Protein AF-A0A0Q6FN70-F1 (afdb_monomer_lite)

Sequence (103 aa):
MWTETVRYLSDDEKRWLRKLGNWSEDYLSEIQIRQFRIDNAYTIKNALIENAPMKLVTSELSHDEDGALLDVILYKTDAGGFGELEFNRLDTKQLIRLPTAKG

Secondary structure (DSSP, 8-state):
-EE---EEPPHHHHHHHHHHS---HHHHHH-EEEEEE-SSEEEEEE-S-TTSPEEEEEEEEEE-TTS-EEEEEEEEETTSSEEEEEEEETTSSPP-SPPP---

pLDDT: mean 74.25, std 10.16, range [39.66, 85.31]

Foldseek 3Di:
DKDQDKDADDPQRLVVVCVLHPDDPVLSRPWIFGIFDWDLKTKTFTDPPPDFDKDWSDWDWDAAPVRFIWIWTWIAGPVRHGGMIIIHGPVRGTRPDRHGPDD

Structure (mmCIF, N/CA/C/O backbone):
data_AF-A0A0Q6FN70-F1
#
_entry.id   AF-A0A0Q6FN70-F1
#
loop_
_atom_site.group_PDB
_atom_site.id
_atom_site.type_symbol
_atom_site.label_atom_id
_atom_site.label_alt_id
_atom_site.label_comp_id
_atom_site.label_asym_id
_atom_site.label_entity_id
_atom_site.label_seq_id
_atom_site.pdbx_PDB_ins_code
_atom_site.Cartn_x
_atom_site.Cartn_y
_atom_site.Cartn_z
_atom_site.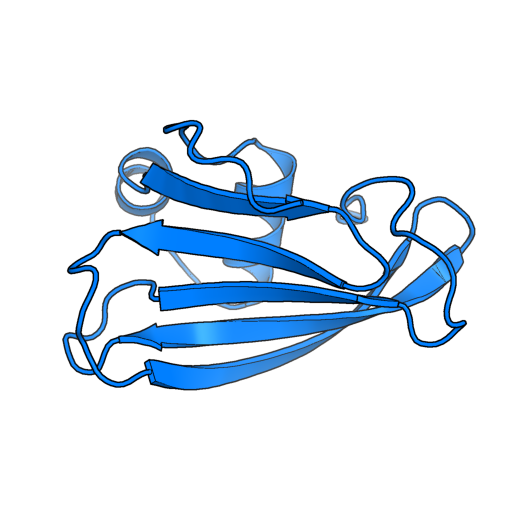occupancy
_atom_site.B_iso_or_equiv
_atom_site.auth_seq_id
_atom_site.auth_comp_id
_atom_site.auth_asym_id
_atom_site.auth_atom_id
_atom_site.pdbx_PDB_model_num
ATOM 1 N N . MET A 1 1 ? 8.282 -13.576 -1.719 1.00 52.59 1 MET A N 1
ATOM 2 C CA . MET A 1 1 ? 8.494 -14.025 -0.322 1.00 52.59 1 MET A CA 1
ATOM 3 C C . MET A 1 1 ? 7.807 -13.005 0.575 1.00 52.59 1 MET A C 1
ATOM 5 O 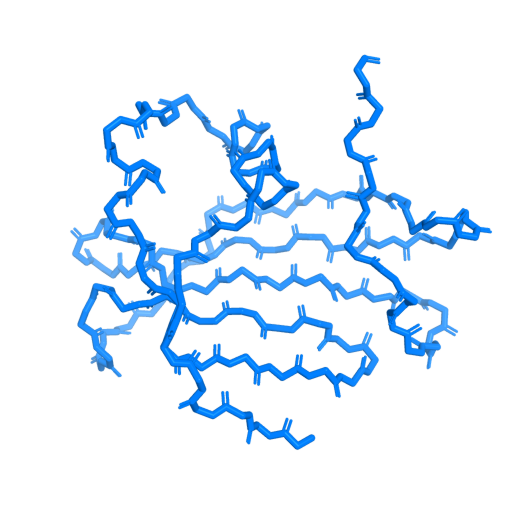O . MET A 1 1 ? 7.949 -11.823 0.288 1.00 52.59 1 MET A O 1
ATOM 9 N N . TRP A 1 2 ? 6.998 -13.432 1.551 1.00 57.22 2 TRP A N 1
ATOM 10 C CA . TRP A 1 2 ? 6.457 -12.516 2.562 1.00 57.22 2 TRP A CA 1
ATOM 11 C C . TRP A 1 2 ? 7.551 -12.246 3.584 1.00 57.22 2 TRP A C 1
ATOM 13 O O . TRP A 1 2 ? 8.174 -13.188 4.072 1.00 57.22 2 TRP A O 1
ATOM 23 N N . THR A 1 3 ? 7.785 -10.978 3.877 1.00 59.78 3 THR A N 1
ATOM 24 C CA . THR A 1 3 ? 8.719 -10.567 4.913 1.00 59.78 3 THR A CA 1
ATOM 25 C C . THR A 1 3 ? 7.909 -9.938 6.041 1.00 59.78 3 THR A C 1
ATOM 27 O O . THR A 1 3 ? 7.146 -8.994 5.826 1.00 59.78 3 THR A O 1
ATOM 30 N N . GLU A 1 4 ? 8.065 -10.473 7.246 1.00 65.00 4 GLU A N 1
ATOM 31 C CA . GLU A 1 4 ? 7.400 -9.996 8.464 1.00 65.00 4 GLU A CA 1
ATOM 32 C C . GLU A 1 4 ? 8.262 -8.940 9.166 1.00 65.00 4 GLU A C 1
ATOM 34 O O . GLU A 1 4 ? 8.637 -9.080 10.330 1.00 65.00 4 GLU A O 1
ATOM 39 N N . THR A 1 5 ? 8.653 -7.886 8.445 1.00 68.69 5 THR A N 1
ATOM 40 C CA . THR A 1 5 ? 9.361 -6.769 9.082 1.00 68.69 5 THR A CA 1
ATOM 41 C C . THR A 1 5 ? 8.357 -5.709 9.476 1.00 68.69 5 THR A C 1
ATOM 43 O O . THR A 1 5 ? 7.792 -5.029 8.617 1.00 68.69 5 THR A O 1
ATOM 46 N N . VAL A 1 6 ? 8.189 -5.534 10.786 1.00 76.44 6 VAL A N 1
ATOM 47 C CA . VAL A 1 6 ? 7.398 -4.430 11.317 1.00 76.44 6 VAL A CA 1
ATOM 48 C C . VAL A 1 6 ? 8.107 -3.113 11.015 1.00 76.44 6 VAL A C 1
ATOM 50 O O . VAL A 1 6 ? 9.241 -2.907 11.446 1.00 76.44 6 VAL A O 1
ATOM 53 N N . ARG A 1 7 ? 7.445 -2.216 10.283 1.00 83.94 7 ARG A N 1
ATOM 54 C CA . ARG A 1 7 ? 7.932 -0.852 10.035 1.00 83.94 7 ARG A CA 1
ATOM 55 C C . ARG A 1 7 ? 6.786 0.143 9.948 1.00 83.94 7 ARG A C 1
ATOM 57 O O . ARG A 1 7 ? 5.652 -0.228 9.670 1.00 83.94 7 ARG A O 1
ATOM 64 N N . TYR A 1 8 ? 7.099 1.414 10.139 1.00 83.25 8 TYR A N 1
ATOM 65 C CA . TYR A 1 8 ? 6.170 2.493 9.825 1.00 83.25 8 TYR A CA 1
ATOM 66 C C . TYR A 1 8 ? 6.100 2.735 8.313 1.00 83.25 8 TYR A C 1
ATOM 68 O O . TYR A 1 8 ? 6.974 2.298 7.548 1.00 83.25 8 TYR A O 1
ATOM 76 N N . LEU A 1 9 ? 5.050 3.439 7.894 1.00 79.94 9 LEU A N 1
ATOM 77 C CA . LEU A 1 9 ? 4.940 3.938 6.529 1.00 79.94 9 LEU A CA 1
ATOM 78 C C . LEU A 1 9 ? 6.109 4.876 6.204 1.00 79.94 9 LEU A C 1
ATOM 80 O O . LEU A 1 9 ? 6.477 5.748 6.991 1.00 79.94 9 LEU A O 1
ATOM 84 N N . SER A 1 10 ? 6.656 4.706 5.010 1.00 82.88 10 SER A N 1
ATOM 85 C CA . SER A 1 10 ? 7.567 5.645 4.367 1.00 82.88 10 SER A CA 1
ATOM 86 C C . SER A 1 10 ? 6.812 6.876 3.858 1.00 82.88 10 SER A C 1
ATOM 88 O O . SER A 1 10 ? 5.594 6.849 3.663 1.00 82.88 10 SER A O 1
ATOM 90 N N . ASP A 1 11 ? 7.541 7.955 3.577 1.00 83.62 11 ASP A N 1
ATOM 91 C CA . ASP A 1 11 ? 6.951 9.193 3.057 1.00 83.62 11 ASP A CA 1
ATOM 92 C C . ASP A 1 11 ? 6.241 8.997 1.710 1.00 83.62 11 ASP A C 1
ATOM 94 O O . ASP A 1 11 ? 5.229 9.647 1.439 1.00 83.62 11 ASP A O 1
ATOM 98 N N . ASP A 1 12 ? 6.739 8.090 0.868 1.00 77.81 12 ASP A N 1
ATOM 99 C CA . ASP A 1 12 ? 6.105 7.737 -0.406 1.00 77.81 12 ASP A CA 1
ATOM 100 C C . ASP A 1 12 ? 4.735 7.079 -0.179 1.00 77.81 12 ASP A C 1
ATOM 102 O O . ASP A 1 12 ? 3.749 7.463 -0.809 1.00 77.81 12 ASP A O 1
ATOM 106 N N . GLU A 1 13 ? 4.637 6.163 0.785 1.00 79.31 13 GLU A N 1
ATOM 107 C CA . GLU A 1 13 ? 3.386 5.473 1.130 1.00 79.31 13 GLU A CA 1
ATOM 108 C C . GLU A 1 13 ? 2.378 6.419 1.783 1.00 79.31 13 GLU A C 1
ATOM 110 O O . GLU A 1 13 ? 1.204 6.425 1.411 1.00 79.31 13 GLU A O 1
ATOM 115 N N . LYS A 1 14 ? 2.834 7.282 2.702 1.00 82.56 14 LYS A N 1
ATOM 116 C CA . LYS A 1 14 ? 1.993 8.329 3.299 1.00 82.56 14 LYS A CA 1
ATOM 117 C C . LYS A 1 14 ? 1.430 9.261 2.229 1.00 82.56 14 LYS A C 1
ATOM 119 O O . LYS A 1 14 ? 0.242 9.583 2.247 1.00 82.56 14 LYS A O 1
ATOM 124 N N . ARG A 1 15 ? 2.266 9.698 1.278 1.00 79.50 15 ARG A N 1
ATOM 125 C CA . ARG A 1 15 ? 1.833 10.542 0.153 1.00 79.50 15 ARG A CA 1
ATOM 126 C C . ARG A 1 15 ? 0.782 9.854 -0.711 1.00 79.50 15 ARG A C 1
ATOM 128 O O . ARG A 1 15 ? -0.168 10.520 -1.110 1.00 79.50 15 ARG A O 1
ATOM 135 N N . TRP A 1 16 ? 0.914 8.554 -0.960 1.00 76.75 16 TRP A N 1
ATOM 136 C CA . TRP A 1 16 ? -0.101 7.795 -1.691 1.00 76.75 16 TRP A CA 1
ATOM 137 C C . TRP A 1 16 ? -1.418 7.687 -0.946 1.00 76.75 16 TRP A C 1
ATOM 139 O O . TRP A 1 16 ? -2.458 8.015 -1.512 1.00 76.75 16 TRP A O 1
ATOM 149 N N . LEU A 1 17 ? -1.388 7.305 0.330 1.00 79.00 17 LEU A N 1
ATOM 150 C CA . LEU A 1 17 ? -2.612 7.194 1.121 1.00 79.00 17 LEU A CA 1
ATOM 151 C C . LEU A 1 17 ? -3.392 8.514 1.150 1.00 79.00 17 LEU A C 1
ATOM 153 O O . LEU A 1 17 ? -4.617 8.489 1.051 1.00 79.00 17 LEU A O 1
ATOM 157 N N . ARG A 1 18 ? -2.700 9.662 1.186 1.00 81.25 18 ARG A N 1
ATOM 158 C CA . ARG A 1 18 ? -3.325 10.996 1.105 1.00 81.25 18 ARG A CA 1
ATOM 159 C C . ARG A 1 18 ? -4.052 11.289 -0.213 1.00 81.25 18 ARG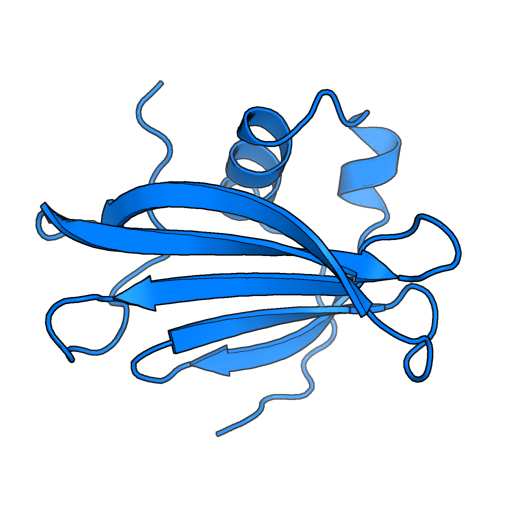 A C 1
ATOM 161 O O . ARG A 1 18 ? -4.952 12.121 -0.216 1.00 81.25 18 ARG A O 1
ATOM 168 N N . LYS A 1 19 ? -3.688 10.645 -1.328 1.00 76.88 19 LYS A N 1
ATOM 169 C CA . LYS A 1 19 ? -4.445 10.769 -2.591 1.00 76.88 19 LYS A CA 1
ATOM 170 C C . LYS A 1 19 ? -5.779 10.033 -2.517 1.00 76.88 19 LYS A C 1
ATOM 172 O O . LYS A 1 19 ? -6.778 10.507 -3.044 1.00 76.88 19 LYS A O 1
ATOM 177 N N . LEU A 1 20 ? -5.788 8.904 -1.813 1.00 73.25 20 LEU A N 1
ATOM 178 C CA . LEU A 1 20 ? -6.953 8.032 -1.678 1.00 73.25 20 LEU A CA 1
ATOM 179 C C . LEU A 1 20 ? -7.958 8.532 -0.631 1.00 73.25 20 LEU A C 1
ATOM 181 O O . LEU A 1 20 ? -9.110 8.104 -0.619 1.00 73.25 20 LEU A O 1
ATOM 185 N N . GLY A 1 21 ? -7.533 9.423 0.265 1.00 74.38 21 GLY A N 1
ATOM 186 C CA . GLY A 1 21 ? -8.395 10.018 1.275 1.00 74.38 21 GLY A CA 1
ATOM 187 C C . GLY A 1 21 ? -7.688 11.082 2.103 1.00 74.38 21 GLY A C 1
ATOM 188 O O . GLY A 1 21 ? -6.463 11.144 2.171 1.00 74.38 21 GLY A O 1
ATOM 189 N N . ASN A 1 22 ? -8.474 11.923 2.771 1.00 76.75 22 ASN A N 1
ATOM 190 C CA . ASN A 1 22 ? -7.946 12.982 3.626 1.00 76.75 22 ASN A CA 1
ATOM 191 C C . ASN A 1 22 ? -7.618 12.442 5.031 1.00 76.75 22 ASN A C 1
ATOM 193 O O . ASN A 1 22 ? -8.371 12.654 5.982 1.00 76.75 22 ASN A O 1
ATOM 197 N N . TRP A 1 23 ? -6.526 11.686 5.140 1.00 80.00 23 TRP A N 1
ATOM 198 C CA . TRP A 1 23 ? -6.043 11.102 6.396 1.00 80.00 23 TRP A CA 1
ATOM 199 C C . TRP A 1 23 ? -5.163 12.096 7.166 1.00 80.00 23 TRP A C 1
ATOM 201 O O . TRP A 1 23 ? -4.323 12.771 6.566 1.00 80.00 23 TRP A O 1
ATOM 211 N N . SER A 1 24 ? -5.326 12.181 8.491 1.00 83.50 24 SER A N 1
ATOM 212 C CA . SER A 1 24 ? -4.487 13.051 9.327 1.00 83.50 24 SER A CA 1
ATOM 213 C C . SER A 1 24 ? -3.049 12.531 9.426 1.00 83.50 24 SER A C 1
ATOM 215 O O . SER A 1 24 ? -2.801 11.330 9.313 1.00 83.50 24 SER A O 1
ATOM 217 N N . GLU A 1 25 ? -2.086 13.428 9.660 1.00 85.31 25 GLU A N 1
ATOM 218 C CA . G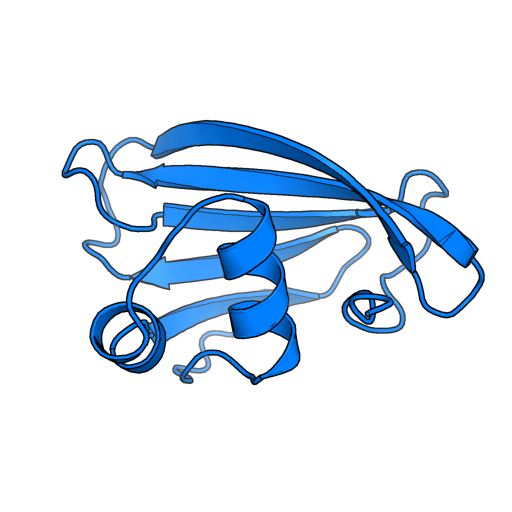LU A 1 25 ? -0.676 13.029 9.773 1.00 85.31 25 GLU A CA 1
ATOM 219 C C . GLU A 1 25 ? -0.395 12.168 11.002 1.00 85.31 25 GLU A C 1
ATOM 221 O O . GLU A 1 25 ? 0.394 11.225 10.919 1.00 85.31 25 GLU A O 1
ATOM 226 N N . ASP A 1 26 ? -1.074 12.456 12.112 1.00 84.25 26 ASP A N 1
ATOM 227 C CA . ASP A 1 26 ? -0.989 11.652 13.330 1.00 84.25 26 ASP A CA 1
ATOM 228 C C . ASP A 1 26 ? -1.422 10.214 13.032 1.00 84.25 26 ASP A C 1
ATOM 230 O O . ASP A 1 26 ? -0.688 9.267 13.305 1.00 84.25 26 ASP A O 1
ATOM 234 N N . TYR A 1 27 ? -2.552 10.058 12.335 1.00 80.75 27 TYR A N 1
ATOM 235 C CA . TYR A 1 27 ? -3.055 8.749 11.939 1.00 80.75 27 TYR A CA 1
ATOM 236 C C . TYR A 1 27 ? -2.081 8.020 11.010 1.00 80.75 27 TYR A C 1
ATOM 238 O O . TYR A 1 27 ? -1.759 6.860 11.246 1.00 80.75 27 TYR A O 1
ATOM 246 N N . LEU A 1 28 ? -1.550 8.697 9.986 1.00 82.88 28 LEU A N 1
ATOM 24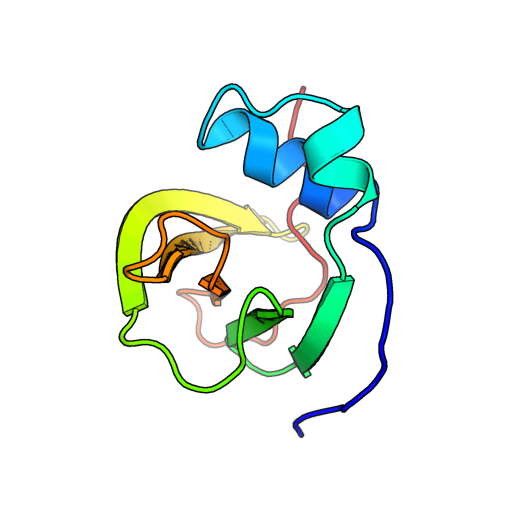7 C CA . LEU A 1 28 ? -0.586 8.097 9.059 1.00 82.88 28 LEU A CA 1
ATOM 248 C C . LEU A 1 28 ? 0.737 7.705 9.731 1.00 82.88 28 LEU A C 1
ATOM 250 O O . LEU A 1 28 ? 1.407 6.775 9.283 1.00 82.88 28 LEU A O 1
ATOM 254 N N . SER A 1 29 ? 1.129 8.409 10.789 1.00 83.75 29 SER A N 1
ATOM 255 C CA . SER A 1 29 ? 2.365 8.143 11.530 1.00 83.75 29 SER A CA 1
ATOM 256 C C . SER A 1 29 ? 2.236 6.985 12.517 1.00 83.75 29 SER A C 1
ATOM 258 O O . SER A 1 29 ? 3.242 6.369 12.859 1.00 83.75 29 SER A O 1
ATOM 260 N N . GLU A 1 30 ? 1.019 6.651 12.940 1.00 82.81 30 GLU A N 1
ATOM 261 C CA . GLU A 1 30 ? 0.747 5.511 13.820 1.00 82.81 30 GLU A CA 1
ATOM 262 C C . GLU A 1 30 ? 0.624 4.177 13.068 1.00 82.81 30 GLU A C 1
ATOM 264 O O . GLU A 1 30 ? 0.713 3.108 13.678 1.00 82.81 30 GLU A O 1
ATOM 269 N N . ILE A 1 31 ? 0.459 4.209 11.742 1.00 78.81 31 ILE A N 1
ATOM 270 C CA . ILE A 1 31 ? 0.291 2.998 10.935 1.00 78.81 31 ILE A CA 1
ATOM 271 C C . ILE A 1 31 ? 1.581 2.182 10.901 1.00 78.81 31 ILE A C 1
ATOM 273 O O . ILE A 1 31 ? 2.638 2.638 10.455 1.00 78.81 31 ILE A O 1
ATOM 277 N N . GLN A 1 32 ? 1.448 0.922 11.307 1.00 78.81 32 GLN A N 1
ATOM 278 C CA . GLN A 1 32 ? 2.500 -0.078 11.229 1.00 78.81 32 GLN A CA 1
ATOM 279 C C . GLN A 1 32 ? 2.177 -1.113 10.155 1.00 78.81 32 GLN A C 1
ATOM 281 O O . GLN A 1 32 ? 1.152 -1.799 10.212 1.00 78.81 32 GLN A O 1
ATOM 286 N N . ILE A 1 33 ? 3.115 -1.276 9.232 1.00 78.06 33 ILE A N 1
ATOM 287 C CA . ILE A 1 33 ? 3.182 -2.393 8.299 1.00 78.06 33 ILE A CA 1
ATOM 288 C C . ILE A 1 33 ? 3.688 -3.595 9.082 1.00 78.06 33 ILE A C 1
ATOM 290 O O . ILE A 1 33 ? 4.761 -3.518 9.675 1.00 78.06 33 ILE A O 1
ATOM 294 N N . ARG A 1 34 ? 2.930 -4.694 9.100 1.00 75.12 34 ARG A N 1
ATOM 295 C CA . ARG A 1 34 ? 3.347 -5.954 9.748 1.00 75.12 34 ARG A CA 1
ATOM 296 C C . ARG A 1 34 ? 3.871 -6.971 8.755 1.00 75.12 34 ARG A C 1
ATOM 298 O O . ARG A 1 34 ? 4.790 -7.718 9.075 1.00 75.12 34 ARG A O 1
ATOM 305 N N . GLN A 1 35 ? 3.298 -6.986 7.557 1.00 73.38 35 GLN A N 1
ATOM 306 C CA . GLN A 1 35 ? 3.673 -7.918 6.508 1.00 73.38 35 GLN A CA 1
ATOM 307 C C . GLN A 1 35 ? 3.808 -7.154 5.200 1.00 73.38 35 GLN A C 1
ATOM 309 O O . GLN A 1 35 ? 2.948 -6.350 4.844 1.00 73.38 35 GLN A O 1
ATOM 314 N N . PHE A 1 36 ? 4.883 -7.419 4.468 1.00 71.38 36 PHE A N 1
ATOM 315 C CA . PHE A 1 36 ? 5.037 -6.915 3.112 1.00 71.38 36 PHE A CA 1
ATOM 316 C C . PHE A 1 36 ? 5.541 -8.023 2.193 1.00 71.38 36 PHE A C 1
ATOM 318 O O . PHE A 1 36 ? 6.308 -8.900 2.600 1.00 71.38 36 PHE A O 1
ATOM 325 N N . ARG A 1 37 ? 5.109 -7.991 0.936 1.00 72.25 37 ARG A N 1
ATOM 326 C CA . ARG A 1 37 ? 5.548 -8.918 -0.104 1.00 72.25 37 ARG A CA 1
ATOM 327 C C . ARG A 1 37 ? 5.969 -8.134 -1.328 1.00 72.25 37 ARG A C 1
ATOM 329 O O . ARG A 1 37 ? 5.235 -7.284 -1.814 1.00 72.25 37 ARG A O 1
ATOM 336 N N . ILE A 1 38 ? 7.154 -8.472 -1.820 1.00 66.62 38 ILE A N 1
ATOM 337 C CA . ILE A 1 38 ? 7.692 -7.947 -3.070 1.00 66.62 38 ILE A CA 1
ATOM 338 C C . ILE A 1 38 ? 7.657 -9.091 -4.082 1.00 66.62 38 ILE A C 1
ATOM 340 O O . ILE A 1 38 ? 8.427 -10.051 -3.977 1.00 66.62 38 ILE A O 1
ATOM 344 N N . ASP A 1 39 ? 6.706 -9.028 -5.006 1.00 69.75 39 ASP A N 1
ATOM 345 C CA . ASP A 1 39 ? 6.701 -9.784 -6.257 1.00 69.75 39 ASP A CA 1
ATOM 346 C C . ASP A 1 39 ? 6.160 -8.895 -7.399 1.00 69.75 39 ASP A C 1
ATOM 348 O O . ASP A 1 39 ? 6.436 -7.696 -7.411 1.00 69.75 39 ASP A O 1
ATOM 352 N N . ASN A 1 40 ? 5.444 -9.450 -8.383 1.00 64.75 40 ASN A N 1
ATOM 353 C CA . ASN A 1 40 ? 4.784 -8.658 -9.433 1.00 64.75 40 ASN A CA 1
ATOM 354 C C . ASN A 1 40 ? 3.699 -7.711 -8.875 1.00 64.75 40 ASN A C 1
ATOM 356 O O . ASN A 1 40 ? 3.357 -6.713 -9.508 1.00 64.75 40 ASN A O 1
ATOM 360 N N . ALA A 1 41 ? 3.195 -8.016 -7.680 1.00 64.12 41 ALA A N 1
ATOM 361 C CA . ALA A 1 41 ? 2.290 -7.226 -6.869 1.00 64.12 41 ALA A CA 1
ATOM 362 C C . ALA A 1 41 ? 3.018 -6.817 -5.578 1.00 64.12 41 ALA A C 1
ATOM 364 O O . ALA A 1 41 ? 3.221 -7.616 -4.658 1.00 64.12 41 ALA A O 1
ATOM 365 N N . TYR A 1 42 ? 3.435 -5.557 -5.472 1.00 70.31 42 TYR A N 1
ATOM 366 C CA . TYR A 1 42 ? 3.976 -5.067 -4.209 1.00 70.31 42 TYR A CA 1
ATOM 367 C C . TYR A 1 42 ? 2.823 -4.890 -3.228 1.00 70.31 42 TYR A C 1
ATOM 369 O O . TYR A 1 42 ? 2.002 -3.988 -3.362 1.00 70.31 42 TYR A O 1
ATOM 377 N N . THR A 1 43 ? 2.749 -5.782 -2.249 1.00 71.50 43 THR A N 1
ATOM 378 C CA . THR A 1 43 ? 1.627 -5.858 -1.316 1.00 71.50 43 THR A CA 1
ATOM 379 C C . THR A 1 43 ? 2.081 -5.463 0.080 1.00 71.50 43 THR A C 1
ATOM 381 O O . THR A 1 43 ? 3.036 -6.036 0.612 1.00 71.50 43 THR A O 1
ATOM 384 N N . ILE A 1 44 ? 1.386 -4.506 0.689 1.00 71.94 44 ILE A N 1
ATOM 385 C CA . ILE A 1 44 ? 1.627 -4.007 2.042 1.00 71.94 44 ILE A CA 1
ATOM 386 C C . ILE A 1 44 ? 0.405 -4.305 2.909 1.00 71.94 44 ILE A C 1
ATOM 388 O O . ILE A 1 44 ? -0.690 -3.834 2.621 1.00 71.94 44 ILE A O 1
ATOM 392 N N . LYS A 1 45 ? 0.591 -5.009 4.026 1.00 70.44 45 LYS A N 1
ATOM 393 C CA . LYS A 1 45 ? -0.461 -5.233 5.026 1.00 70.44 45 LYS A CA 1
ATOM 394 C C . LYS A 1 45 ? -0.159 -4.474 6.311 1.00 70.44 45 LYS A C 1
ATOM 396 O O . LYS A 1 45 ? 0.881 -4.680 6.950 1.00 70.44 45 LYS A O 1
ATOM 401 N N . ASN A 1 46 ? -1.095 -3.610 6.691 1.00 70.81 46 ASN A N 1
ATOM 402 C CA . ASN A 1 46 ? -1.046 -2.838 7.926 1.00 70.81 46 ASN A CA 1
ATOM 403 C C . ASN A 1 46 ? -1.798 -3.587 9.030 1.00 70.81 46 ASN A C 1
ATOM 405 O O . ASN A 1 46 ? -2.801 -4.243 8.762 1.00 70.81 46 ASN A O 1
ATOM 409 N N . ALA A 1 47 ? -1.360 -3.466 10.284 1.00 52.50 47 ALA A N 1
ATOM 410 C CA . ALA A 1 47 ? -2.142 -3.986 11.404 1.00 52.50 47 ALA A CA 1
ATOM 411 C C . ALA A 1 47 ? -2.974 -2.893 12.065 1.00 52.50 47 ALA A C 1
ATOM 413 O O . ALA A 1 47 ? -2.493 -2.175 12.939 1.00 52.50 47 ALA A O 1
ATOM 414 N N . LEU A 1 48 ? -4.268 -2.885 11.755 1.00 56.2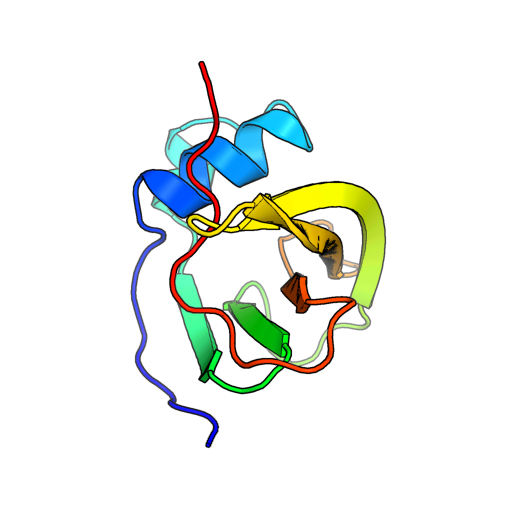8 48 LEU A N 1
ATOM 415 C CA . LEU A 1 48 ? -5.268 -2.735 12.804 1.00 56.28 48 LEU A CA 1
ATOM 416 C C . LEU A 1 48 ? -6.102 -4.024 12.836 1.00 56.28 48 LEU A C 1
ATOM 418 O O . LEU A 1 48 ? -7.128 -4.138 12.173 1.00 56.28 48 LEU A O 1
ATOM 422 N N . ILE A 1 49 ? -5.609 -4.989 13.620 1.00 49.03 49 ILE A N 1
ATOM 423 C CA . ILE A 1 49 ? -6.186 -6.319 13.883 1.00 49.03 49 ILE A CA 1
ATOM 424 C C . ILE A 1 49 ? -6.062 -7.290 12.691 1.00 49.03 49 ILE A C 1
ATOM 426 O O . ILE A 1 49 ? -6.853 -7.288 11.755 1.00 49.03 49 ILE A O 1
ATOM 430 N N . GLU A 1 50 ? -5.078 -8.186 12.800 1.00 53.12 50 GLU A N 1
ATOM 431 C CA . GLU A 1 50 ? -4.627 -9.191 11.817 1.00 53.12 50 GLU A CA 1
ATOM 432 C C . GLU A 1 50 ? -5.659 -10.242 11.357 1.00 53.12 50 GLU A C 1
ATOM 434 O O . GLU A 1 50 ? -5.305 -11.134 10.600 1.00 53.12 50 GLU A O 1
ATOM 439 N N . ASN A 1 51 ? -6.928 -10.174 11.764 1.00 58.47 51 ASN A N 1
ATOM 440 C CA . ASN A 1 51 ? -7.934 -11.195 11.429 1.00 58.47 51 ASN A CA 1
ATOM 441 C C . ASN A 1 51 ? -9.340 -10.613 11.209 1.00 58.47 51 ASN A C 1
ATOM 443 O O . ASN A 1 51 ? -10.345 -11.257 11.510 1.00 58.47 51 ASN A O 1
ATOM 447 N N . ALA A 1 52 ? -9.432 -9.376 10.724 1.00 66.62 52 ALA A N 1
ATOM 448 C CA . ALA A 1 52 ? -10.712 -8.775 10.366 1.00 66.62 52 ALA A CA 1
ATOM 449 C C . ALA A 1 52 ? -11.023 -8.990 8.872 1.00 66.62 52 ALA A C 1
ATOM 451 O O . ALA A 1 52 ? -10.111 -8.920 8.045 1.00 66.62 52 ALA A O 1
ATOM 452 N N . PRO A 1 53 ? -12.298 -9.198 8.493 1.00 74.88 53 PRO A N 1
ATOM 453 C CA . PRO A 1 53 ? -12.696 -9.150 7.093 1.00 74.88 53 PRO A CA 1
ATOM 454 C C . PRO A 1 53 ? -12.309 -7.801 6.473 1.00 74.88 53 PRO A C 1
ATOM 456 O O . PRO A 1 53 ? -12.439 -6.746 7.107 1.00 74.88 53 PRO A O 1
ATOM 459 N N . MET A 1 54 ? -11.820 -7.851 5.235 1.00 81.31 54 MET A N 1
ATOM 460 C CA . MET A 1 54 ? -11.372 -6.681 4.483 1.00 81.31 54 MET A CA 1
ATOM 461 C C . MET A 1 54 ? -12.415 -6.268 3.446 1.00 81.31 54 MET A C 1
ATOM 463 O O . MET A 1 54 ? -13.069 -7.106 2.824 1.00 81.31 54 MET A O 1
ATOM 467 N N . LYS A 1 55 ? -12.549 -4.959 3.239 1.00 83.81 55 LYS A N 1
ATOM 468 C CA . LYS A 1 55 ? -13.421 -4.343 2.237 1.00 83.81 55 LYS A CA 1
ATOM 469 C C . LYS A 1 55 ? -12.616 -3.396 1.364 1.00 83.81 55 LYS A C 1
ATOM 471 O O . LYS A 1 55 ? -11.847 -2.589 1.884 1.00 83.81 55 LYS A O 1
ATOM 476 N N . LEU A 1 56 ? -12.844 -3.457 0.054 1.00 85.00 56 LEU A N 1
ATOM 477 C CA . LEU A 1 56 ? -12.297 -2.494 -0.898 1.00 85.00 56 LEU A CA 1
ATOM 478 C C . LEU A 1 56 ? -12.736 -1.073 -0.511 1.00 85.00 56 LEU A C 1
ATOM 480 O O . LEU A 1 56 ? -13.922 -0.815 -0.293 1.00 85.00 56 LEU A O 1
ATOM 484 N N . VAL A 1 57 ? -11.770 -0.166 -0.414 1.00 83.31 57 VAL A N 1
ATOM 485 C CA . VAL A 1 57 ? -11.986 1.273 -0.234 1.00 83.31 57 VAL A CA 1
ATOM 486 C C . VAL A 1 57 ? -11.999 1.951 -1.590 1.00 83.31 57 VAL A C 1
ATOM 488 O O . VAL A 1 57 ? -12.952 2.653 -1.910 1.00 83.31 57 VAL A O 1
ATOM 491 N N . THR A 1 58 ? -10.937 1.751 -2.371 1.00 84.31 58 THR A N 1
ATOM 492 C CA . THR A 1 58 ? -10.741 2.402 -3.667 1.00 84.31 58 THR A CA 1
ATOM 493 C C . THR A 1 58 ? -9.667 1.682 -4.489 1.00 84.31 58 THR A C 1
ATOM 495 O O . THR A 1 58 ? -8.877 0.917 -3.932 1.00 84.31 58 THR A O 1
ATOM 498 N N . SER A 1 59 ? -9.656 1.949 -5.796 1.00 84.56 59 SER A N 1
ATOM 499 C CA . SER A 1 59 ? -8.647 1.518 -6.768 1.00 84.56 59 SER A CA 1
ATOM 500 C C . SER A 1 59 ? -8.288 2.712 -7.648 1.00 84.56 59 SER A C 1
ATOM 502 O O . SER A 1 59 ? -9.195 3.392 -8.135 1.00 84.56 59 SER A O 1
ATOM 504 N N . GLU A 1 60 ? -7.003 2.977 -7.865 1.00 85.19 60 GLU A N 1
ATOM 505 C CA . GLU A 1 60 ? -6.538 4.061 -8.736 1.00 85.19 60 GLU A CA 1
ATOM 506 C C . GLU A 1 60 ? -5.390 3.596 -9.635 1.00 85.19 60 GLU A C 1
ATOM 508 O O . GLU A 1 60 ? -4.431 2.975 -9.176 1.00 85.19 60 GLU A O 1
ATOM 513 N N . LEU A 1 61 ? -5.467 3.949 -10.922 1.00 84.50 61 LEU A N 1
ATOM 514 C CA . LEU A 1 61 ? -4.381 3.701 -11.863 1.00 84.50 61 LEU A CA 1
ATOM 515 C C . LEU A 1 61 ? -3.263 4.737 -11.697 1.00 84.50 61 LEU A C 1
ATOM 517 O O . LEU A 1 61 ? -3.499 5.944 -11.694 1.00 84.50 61 LEU A O 1
ATOM 521 N N . SER A 1 62 ? -2.027 4.259 -11.629 1.00 84.06 62 SER A N 1
ATOM 522 C CA . SER A 1 62 ? -0.812 5.054 -11.463 1.00 84.06 62 SER A CA 1
ATOM 523 C C . SER A 1 62 ? 0.303 4.554 -12.385 1.00 84.06 62 SER A C 1
ATOM 525 O O . SER A 1 62 ? 0.085 3.668 -13.203 1.00 84.06 62 SER A O 1
ATOM 527 N N . HIS A 1 63 ? 1.500 5.129 -12.288 1.00 81.88 63 HIS A N 1
ATOM 528 C CA . HIS A 1 63 ? 2.660 4.715 -13.072 1.00 81.88 63 HIS A CA 1
ATOM 529 C C . HIS A 1 63 ? 3.859 4.424 -12.166 1.00 81.88 63 HIS A C 1
ATOM 531 O O . HIS A 1 63 ? 4.142 5.207 -11.258 1.00 81.88 63 HIS A O 1
ATOM 537 N N . ASP A 1 64 ? 4.554 3.319 -12.431 1.00 75.19 64 ASP A N 1
ATOM 538 C CA . ASP A 1 64 ? 5.847 2.975 -11.829 1.00 75.19 64 ASP A CA 1
ATOM 539 C C . ASP A 1 64 ? 6.940 3.944 -12.334 1.00 75.19 64 ASP A C 1
ATOM 541 O O . ASP A 1 64 ? 6.722 4.746 -13.247 1.00 75.19 64 ASP A O 1
ATOM 545 N N . GLU A 1 65 ? 8.129 3.889 -11.739 1.00 74.31 65 GLU A N 1
ATOM 546 C CA . GLU A 1 65 ? 9.283 4.730 -12.077 1.00 74.31 65 GLU A CA 1
ATOM 547 C C . GLU A 1 65 ? 9.697 4.600 -13.552 1.00 74.31 65 GLU A C 1
ATOM 549 O O . GLU A 1 65 ? 10.090 5.584 -14.178 1.00 74.31 65 GLU A O 1
ATOM 554 N N . ASP A 1 66 ? 9.546 3.410 -14.136 1.00 79.94 66 ASP A N 1
ATOM 555 C CA . ASP A 1 66 ? 9.810 3.142 -15.555 1.00 79.94 66 ASP A CA 1
ATOM 556 C C . ASP A 1 66 ? 8.635 3.502 -16.486 1.00 79.94 66 ASP A C 1
ATOM 558 O O . ASP A 1 66 ? 8.714 3.293 -17.698 1.00 79.94 66 ASP A O 1
ATOM 562 N N . GLY A 1 67 ? 7.551 4.058 -15.938 1.00 79.44 67 GLY A N 1
ATOM 563 C CA . GLY A 1 67 ? 6.348 4.433 -16.674 1.00 79.44 67 GLY A CA 1
ATOM 564 C C . GLY A 1 67 ? 5.361 3.289 -16.907 1.00 79.44 67 GLY A C 1
ATOM 565 O O . GLY A 1 67 ? 4.386 3.490 -17.631 1.00 79.44 67 GLY A O 1
ATOM 566 N N . ALA A 1 68 ? 5.569 2.105 -16.325 1.00 81.38 68 ALA A N 1
ATOM 567 C CA . ALA A 1 68 ? 4.593 1.023 -16.415 1.00 81.38 68 ALA A CA 1
ATOM 568 C C . ALA A 1 68 ? 3.309 1.342 -15.642 1.00 81.38 68 ALA A C 1
ATOM 570 O O . ALA A 1 68 ? 3.354 1.933 -14.567 1.00 81.38 68 ALA A O 1
ATOM 571 N N . LEU A 1 69 ? 2.161 0.925 -16.179 1.00 83.12 69 LEU A N 1
ATOM 572 C CA . LEU A 1 69 ? 0.863 1.154 -15.548 1.00 83.12 69 LEU A CA 1
ATOM 573 C C . LEU A 1 69 ? 0.706 0.260 -14.304 1.00 83.12 69 LEU A C 1
ATOM 575 O O . LEU A 1 69 ? 0.924 -0.956 -14.357 1.00 83.12 69 LEU A O 1
ATOM 579 N N . LEU A 1 70 ? 0.309 0.887 -13.203 1.00 82.00 70 LEU A N 1
ATOM 580 C CA . LEU A 1 70 ? 0.047 0.282 -11.904 1.00 82.00 70 LEU A CA 1
ATOM 581 C C . LEU A 1 70 ? -1.433 0.411 -11.565 1.00 82.00 70 LEU A C 1
ATOM 583 O O . LEU A 1 70 ? -2.006 1.472 -11.783 1.00 82.00 70 LEU A O 1
ATOM 587 N N . ASP A 1 71 ? -2.020 -0.615 -10.969 1.00 84.38 71 ASP A N 1
ATOM 588 C CA . ASP A 1 71 ? -3.290 -0.519 -10.255 1.00 84.38 71 ASP A CA 1
ATOM 589 C C . ASP A 1 71 ? -3.011 -0.523 -8.751 1.00 84.38 71 ASP A C 1
ATOM 591 O O . ASP A 1 71 ? -2.376 -1.443 -8.230 1.00 84.38 71 ASP A O 1
ATOM 595 N N . VAL A 1 72 ? -3.416 0.543 -8.065 1.00 83.19 72 VAL A N 1
ATOM 596 C CA . VAL A 1 72 ? -3.200 0.719 -6.628 1.00 83.19 72 VAL A CA 1
ATOM 597 C C . VAL A 1 72 ? -4.516 0.502 -5.912 1.00 83.19 72 VAL A C 1
ATOM 599 O O . VAL A 1 72 ? -5.453 1.276 -6.098 1.00 83.19 72 VAL A O 1
ATOM 602 N N . ILE A 1 73 ? -4.576 -0.523 -5.069 1.00 84.75 73 ILE A N 1
ATOM 603 C CA . ILE A 1 73 ? -5.809 -0.966 -4.423 1.00 84.75 73 ILE A CA 1
ATOM 604 C C . ILE A 1 73 ? -5.682 -0.790 -2.919 1.00 84.75 73 ILE A C 1
ATOM 606 O O . ILE A 1 73 ? -4.719 -1.244 -2.304 1.00 84.75 73 ILE A O 1
ATOM 610 N N . LEU A 1 74 ? -6.673 -0.142 -2.313 1.00 83.19 74 LEU A N 1
ATOM 611 C CA . LEU A 1 74 ? -6.730 0.056 -0.872 1.00 83.19 74 LEU A CA 1
ATOM 612 C C . LEU A 1 74 ? -7.897 -0.713 -0.268 1.00 83.19 74 LEU A C 1
ATOM 614 O O . LEU A 1 74 ? -9.047 -0.534 -0.670 1.00 83.19 74 LEU A O 1
ATOM 618 N N . TYR A 1 75 ? -7.612 -1.479 0.776 1.00 83.81 75 TYR A N 1
ATOM 619 C CA . TYR A 1 75 ? -8.583 -2.202 1.580 1.00 83.81 75 TYR A CA 1
ATOM 620 C C . TYR A 1 75 ? -8.598 -1.678 3.017 1.00 83.81 75 TYR A C 1
ATOM 622 O O . TYR A 1 75 ? -7.563 -1.374 3.619 1.00 83.81 75 TYR A O 1
ATOM 630 N N . LYS A 1 76 ? -9.794 -1.624 3.599 1.00 80.25 76 LYS A N 1
ATOM 631 C CA . LYS A 1 76 ? -10.016 -1.334 5.017 1.00 80.25 76 LYS A CA 1
ATOM 632 C C . LYS A 1 76 ? -10.530 -2.567 5.732 1.00 80.25 76 LYS A C 1
ATOM 634 O O . LYS A 1 76 ? -11.213 -3.395 5.134 1.00 80.25 76 LYS A O 1
ATOM 639 N N . THR A 1 77 ? -10.261 -2.654 7.022 1.00 77.38 77 THR A N 1
ATOM 640 C CA . THR A 1 77 ? -10.911 -3.641 7.880 1.00 77.38 77 THR A CA 1
ATOM 641 C C . THR A 1 77 ? -12.354 -3.225 8.169 1.00 77.38 77 THR A C 1
ATOM 643 O O . THR A 1 77 ? -12.714 -2.046 8.084 1.00 77.38 77 THR A O 1
ATOM 646 N N . ASP A 1 78 ? -13.199 -4.182 8.551 1.00 74.12 78 ASP A N 1
ATOM 647 C CA . ASP A 1 78 ? -14.573 -3.906 8.999 1.00 74.12 78 ASP A CA 1
ATOM 648 C C . ASP A 1 78 ? -14.654 -2.934 10.187 1.00 74.12 78 ASP A C 1
ATOM 650 O O . ASP A 1 78 ? -15.639 -2.211 10.326 1.00 74.12 78 ASP A O 1
ATOM 654 N N . ALA A 1 79 ? -13.595 -2.859 10.997 1.00 70.94 79 ALA A N 1
ATOM 655 C CA . ALA A 1 79 ? -13.459 -1.901 12.092 1.00 70.94 79 ALA A CA 1
ATOM 656 C C . ALA A 1 79 ? -13.168 -0.460 11.619 1.00 70.94 79 ALA A C 1
ATOM 658 O O . ALA A 1 79 ? -13.018 0.437 12.443 1.00 70.94 79 ALA A O 1
ATOM 659 N N . GLY A 1 80 ? -13.070 -0.225 10.305 1.00 65.56 80 GLY A N 1
ATOM 660 C CA . GLY A 1 80 ? -12.782 1.087 9.726 1.00 65.56 80 GLY A CA 1
ATOM 661 C C . GLY A 1 80 ? -11.302 1.481 9.753 1.00 65.56 80 GLY A C 1
ATOM 662 O O . GLY A 1 80 ? -10.988 2.615 9.404 1.00 65.56 80 GLY A O 1
ATOM 663 N N . GLY A 1 81 ? -10.405 0.569 10.142 1.00 67.94 81 GLY A N 1
ATOM 664 C CA . GLY A 1 81 ? -8.955 0.770 10.085 1.00 67.94 81 GLY A CA 1
ATOM 665 C C . GLY A 1 81 ? -8.355 0.395 8.726 1.00 67.94 81 GLY A C 1
ATOM 666 O O . GLY A 1 81 ? -9.028 -0.184 7.872 1.00 67.94 81 GLY A O 1
ATOM 667 N N . PHE A 1 82 ? -7.069 0.687 8.526 1.00 71.25 82 PHE A N 1
ATOM 668 C CA . PHE A 1 82 ? -6.332 0.229 7.346 1.00 71.25 82 PHE A CA 1
ATOM 669 C C . PHE A 1 82 ? -6.099 -1.285 7.386 1.00 71.25 82 PHE A C 1
ATOM 671 O O . PHE A 1 82 ? -5.595 -1.801 8.382 1.00 71.25 82 PHE A O 1
ATOM 678 N N . GLY A 1 83 ? -6.462 -1.977 6.301 1.00 74.62 83 GLY A N 1
ATOM 679 C CA . GLY A 1 83 ? -6.226 -3.412 6.129 1.00 74.62 83 GLY A CA 1
ATOM 680 C C . GLY A 1 83 ? -5.004 -3.676 5.254 1.00 74.62 83 GLY A C 1
ATOM 681 O O . GLY A 1 83 ? -3.950 -4.083 5.736 1.00 74.62 83 GLY A O 1
ATOM 682 N N . GLU A 1 84 ? -5.126 -3.392 3.961 1.00 81.25 84 GLU A N 1
ATOM 683 C CA . GLU A 1 84 ? -4.135 -3.780 2.954 1.00 81.25 84 GLU A CA 1
ATOM 684 C C . GLU A 1 84 ? -4.018 -2.704 1.871 1.00 81.25 84 GLU A C 1
ATOM 686 O O . GLU A 1 84 ? -5.007 -2.073 1.504 1.00 81.25 84 GLU A O 1
ATOM 691 N N . LEU A 1 85 ? -2.799 -2.461 1.399 1.00 80.81 85 LEU A N 1
ATOM 692 C CA . LEU A 1 85 ? -2.478 -1.573 0.289 1.00 80.81 85 LEU A CA 1
ATOM 693 C C . LEU A 1 85 ? -1.662 -2.370 -0.729 1.00 80.81 85 LEU A C 1
ATOM 695 O O . LEU A 1 85 ? -0.553 -2.819 -0.439 1.00 80.81 85 LEU A O 1
ATOM 699 N N . GLU A 1 86 ? -2.212 -2.531 -1.921 1.00 83.31 86 GLU A N 1
ATOM 700 C CA . GLU A 1 86 ? -1.597 -3.267 -3.021 1.00 83.31 86 GLU A CA 1
ATOM 701 C C . GLU A 1 86 ? -1.169 -2.312 -4.131 1.00 83.31 86 GLU A C 1
ATOM 703 O O . GLU A 1 86 ? -1.890 -1.377 -4.470 1.00 83.31 86 GLU A O 1
ATOM 708 N N . PHE A 1 87 ? -0.014 -2.585 -4.731 1.00 81.88 87 PHE A N 1
ATOM 709 C CA . PHE A 1 87 ? 0.462 -1.961 -5.960 1.00 81.88 87 PHE A CA 1
ATOM 710 C C . PHE A 1 87 ? 0.710 -3.064 -6.993 1.00 81.88 87 PHE A C 1
ATOM 712 O O . PHE A 1 87 ? 1.679 -3.821 -6.895 1.00 81.88 87 PHE A O 1
ATOM 719 N N . ASN A 1 88 ? -0.163 -3.153 -7.992 1.00 81.62 88 ASN A N 1
ATOM 720 C CA . ASN A 1 88 ? -0.169 -4.210 -8.997 1.00 81.62 88 ASN A CA 1
ATOM 721 C C . ASN A 1 88 ? 0.335 -3.681 -10.342 1.00 81.62 88 ASN A C 1
ATOM 723 O O . ASN A 1 88 ? -0.306 -2.824 -10.946 1.00 81.62 88 ASN A O 1
ATOM 727 N N . ARG A 1 89 ? 1.453 -4.205 -10.859 1.00 83.06 89 ARG A N 1
ATOM 728 C CA . ARG A 1 89 ? 1.876 -3.919 -12.242 1.00 83.06 89 ARG A CA 1
ATOM 729 C C . ARG A 1 89 ? 1.014 -4.672 -13.240 1.00 83.06 89 ARG A C 1
ATOM 731 O O . ARG A 1 89 ? 0.854 -5.888 -13.145 1.00 83.06 89 ARG A O 1
ATOM 738 N N . LEU A 1 90 ? 0.529 -3.964 -14.258 1.00 81.25 90 LEU A N 1
ATOM 739 C CA . LEU A 1 90 ? -0.267 -4.573 -15.327 1.00 81.25 90 LEU A CA 1
ATOM 740 C C . LEU A 1 90 ? 0.592 -5.245 -16.412 1.00 81.25 90 LEU A C 1
ATOM 742 O O . LEU A 1 90 ? 0.092 -6.077 -17.163 1.00 81.25 90 LEU A O 1
ATOM 746 N N . ASP A 1 91 ? 1.889 -4.933 -16.486 1.00 77.38 91 ASP A N 1
ATOM 747 C CA . ASP A 1 91 ? 2.823 -5.467 -17.488 1.00 77.38 91 ASP A CA 1
ATOM 748 C C . ASP A 1 91 ? 3.591 -6.724 -17.027 1.00 77.38 91 ASP A C 1
ATOM 750 O O . ASP A 1 91 ? 4.579 -7.118 -17.648 1.00 77.38 91 ASP A O 1
ATOM 754 N N . THR A 1 92 ? 3.122 -7.393 -15.965 1.00 70.19 92 THR A N 1
ATOM 755 C CA . THR A 1 92 ? 3.646 -8.656 -15.388 1.00 70.19 92 THR A CA 1
ATOM 756 C C . THR A 1 92 ? 5.082 -8.621 -14.854 1.00 70.19 92 THR A C 1
ATOM 758 O O . THR A 1 92 ? 5.596 -9.652 -14.413 1.00 70.19 92 THR A O 1
ATOM 761 N N . LYS A 1 93 ? 5.739 -7.459 -14.864 1.00 73.06 93 LYS A N 1
ATOM 762 C CA . LYS A 1 93 ? 7.065 -7.275 -14.270 1.00 73.06 93 LYS A CA 1
ATOM 763 C C . LYS A 1 93 ? 6.964 -7.048 -12.763 1.00 73.06 93 LYS A C 1
ATOM 765 O O . LYS A 1 93 ? 5.911 -6.692 -12.242 1.00 73.06 93 LYS A O 1
ATOM 770 N N . GLN A 1 94 ? 8.082 -7.249 -12.071 1.00 68.50 94 GLN A N 1
ATOM 771 C CA . GLN A 1 94 ? 8.203 -6.876 -10.665 1.00 68.50 94 GLN A CA 1
ATOM 772 C C . GLN A 1 94 ? 8.161 -5.361 -10.510 1.00 68.50 94 GLN A C 1
ATOM 774 O O . GLN A 1 94 ? 8.701 -4.636 -11.347 1.00 68.50 94 GLN A O 1
ATOM 779 N N . LEU A 1 95 ? 7.545 -4.904 -9.421 1.00 67.94 95 LEU A N 1
ATOM 780 C CA . LEU A 1 95 ? 7.583 -3.500 -9.040 1.00 67.94 95 LEU A CA 1
ATOM 781 C C . LEU A 1 95 ? 9.035 -3.089 -8.776 1.00 67.94 95 LEU A C 1
ATOM 783 O O . LEU A 1 95 ? 9.707 -3.704 -7.945 1.00 67.94 95 LEU A O 1
ATOM 787 N N . ILE A 1 96 ? 9.520 -2.071 -9.488 1.00 69.19 96 ILE A N 1
ATOM 788 C CA . ILE A 1 96 ? 10.907 -1.607 -9.334 1.00 69.19 96 ILE A CA 1
ATOM 789 C C . ILE A 1 96 ? 11.001 -0.729 -8.088 1.00 69.19 96 ILE A C 1
ATOM 791 O O . ILE A 1 96 ? 11.918 -0.881 -7.276 1.00 69.19 96 ILE A O 1
ATOM 795 N N . ARG A 1 97 ? 10.021 0.160 -7.908 1.00 67.19 97 ARG A N 1
ATOM 796 C CA . ARG A 1 97 ? 9.912 1.037 -6.750 1.00 67.19 97 ARG A CA 1
ATOM 797 C C . ARG A 1 97 ? 8.458 1.431 -6.534 1.00 67.19 97 ARG A C 1
ATOM 799 O O . ARG A 1 97 ? 7.651 1.393 -7.453 1.00 67.19 97 ARG A O 1
ATOM 806 N N . LEU A 1 98 ? 8.108 1.817 -5.307 1.00 64.44 98 LEU A N 1
ATOM 807 C CA . LEU A 1 98 ? 6.807 2.435 -5.074 1.00 64.44 98 LEU A CA 1
ATOM 808 C C . LEU A 1 98 ? 6.661 3.658 -5.986 1.00 64.44 98 LEU A C 1
ATOM 810 O O . LEU A 1 98 ? 7.609 4.447 -6.080 1.00 64.44 98 LEU A O 1
ATOM 814 N N . PRO A 1 99 ? 5.506 3.820 -6.656 1.00 60.00 99 PRO A N 1
ATOM 815 C CA . PRO A 1 99 ? 5.306 4.931 -7.564 1.00 60.00 99 PRO A CA 1
ATOM 816 C C . PRO A 1 99 ? 5.594 6.237 -6.834 1.00 60.00 99 PRO A C 1
ATOM 818 O O . PRO A 1 99 ? 5.145 6.456 -5.710 1.00 60.00 99 PRO A O 1
ATOM 821 N N . THR A 1 100 ? 6.357 7.130 -7.449 1.00 54.31 100 THR A N 1
ATOM 822 C CA . THR A 1 100 ? 6.526 8.463 -6.877 1.00 54.31 100 THR A CA 1
ATOM 823 C C . THR A 1 100 ? 5.260 9.248 -7.175 1.00 54.31 100 THR A C 1
ATOM 825 O O . THR A 1 100 ? 4.829 9.371 -8.323 1.00 54.31 100 THR A O 1
ATOM 828 N N . ALA A 1 101 ? 4.609 9.762 -6.132 1.00 48.84 101 ALA A N 1
ATOM 829 C CA . ALA A 1 101 ? 3.525 10.705 -6.329 1.00 48.84 101 ALA A CA 1
ATOM 830 C C . ALA A 1 101 ? 4.101 11.920 -7.069 1.00 48.84 101 ALA A C 1
ATOM 832 O O . ALA A 1 101 ? 4.823 12.715 -6.468 1.00 48.84 101 ALA A O 1
ATOM 833 N N . LYS A 1 102 ? 3.810 12.062 -8.371 1.00 46.16 102 LYS A N 1
ATOM 834 C CA . LYS A 1 102 ? 3.992 13.352 -9.040 1.00 46.16 102 LYS A CA 1
ATOM 835 C C . LYS A 1 102 ? 3.158 14.367 -8.256 1.00 46.16 102 LYS A C 1
ATOM 837 O O . LYS A 1 102 ? 1.963 14.126 -8.046 1.00 46.16 102 LYS A O 1
ATOM 842 N N . GLY A 1 103 ? 3.849 15.372 -7.719 1.00 39.66 103 GLY A N 1
ATOM 843 C CA . GLY A 1 103 ? 3.238 16.556 -7.119 1.00 39.66 103 GLY A CA 1
ATOM 844 C C . GLY A 1 103 ? 2.540 17.407 -8.163 1.00 39.66 103 GLY A C 1
ATOM 845 O O . GLY A 1 103 ? 2.823 17.209 -9.368 1.00 39.66 103 GLY A O 1
#

Radius of gyration: 12.98 Å; chains: 1; bounding box: 26×31×31 Å